Protein AF-A0A1G8FMH5-F1 (afdb_monomer)

Radius of gyration: 12.52 Å; Cα contacts (8 Å, |Δi|>4): 36; chains: 1; bounding box: 25×24×30 Å

Organism: Aneurinibacillus thermoaerophilus (NCBI:txid143495)

Solvent-accessible surface area (backbone atoms only — not comparable to full-atom values): 2458 Å² total; per-residue (Å²): 95,57,15,74,86,77,59,47,82,38,53,71,69,48,24,67,76,49,75,37,25,40,75,67,60,52,52,49,54,53,52,52,52,52,52,53,52,57,62,69,73,106

Sequence (42 aa):
MKCRDCGARITKKTAQKNIGKCNKCKKIDIKIAKEMKKVRSW

Foldseek 3Di:
DAAPPPRHDDDPVQCVVQVRHHPVVSVVVVVVVVVVVVVVVD

Structure (mmCIF, N/CA/C/O backbone):
data_AF-A0A1G8FMH5-F1
#
_entry.id   AF-A0A1G8FMH5-F1
#
loop_
_atom_site.group_PDB
_atom_site.id
_atom_site.type_symbol
_atom_site.label_atom_id
_atom_site.label_alt_id
_atom_site.label_comp_id
_atom_site.label_asym_id
_atom_site.label_entity_id
_atom_site.label_seq_id
_atom_site.pdbx_PDB_ins_code
_atom_site.Cartn_x
_atom_site.Cartn_y
_atom_site.Cartn_z
_atom_site.occupancy
_atom_site.B_iso_or_equiv
_atom_site.auth_seq_id
_atom_site.auth_comp_id
_atom_site.auth_asym_id
_atom_site.auth_atom_id
_atom_site.pdbx_PDB_model_num
ATOM 1 N N . MET A 1 1 ? -5.951 13.614 -10.226 1.00 90.44 1 MET A N 1
ATOM 2 C CA . MET A 1 1 ? -4.543 13.783 -9.792 1.00 90.44 1 MET A CA 1
ATOM 3 C C . MET A 1 1 ? -3.799 12.457 -9.927 1.00 90.44 1 MET A C 1
ATOM 5 O O . MET A 1 1 ? -4.446 11.465 -10.250 1.00 90.44 1 MET A O 1
ATOM 9 N N . LYS A 1 2 ? -2.473 12.428 -9.767 1.00 95.62 2 LYS A N 1
ATOM 10 C CA . LYS A 1 2 ? -1.656 11.208 -9.902 1.00 95.62 2 LYS A CA 1
ATOM 11 C C . LYS A 1 2 ? -1.114 10.766 -8.539 1.00 95.62 2 LYS A C 1
ATOM 13 O O . LYS A 1 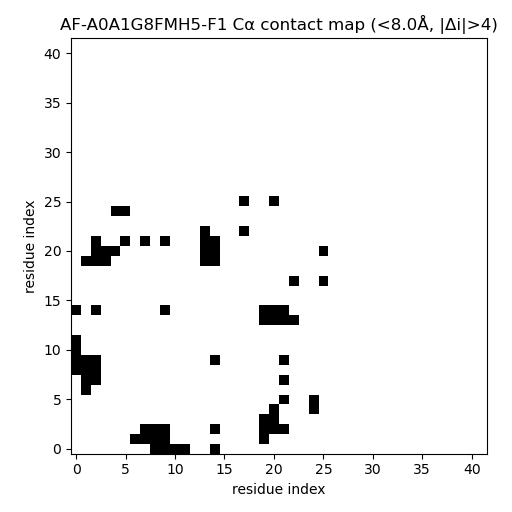2 ? -0.904 11.599 -7.664 1.00 95.62 2 LYS A O 1
ATOM 18 N N . CYS A 1 3 ? -0.942 9.460 -8.362 1.00 96.31 3 CYS A N 1
ATOM 19 C CA . CYS A 1 3 ? -0.278 8.862 -7.208 1.00 96.31 3 CYS A CA 1
ATOM 20 C C . CYS A 1 3 ? 1.193 9.279 -7.177 1.00 96.31 3 CYS A C 1
ATOM 22 O O . CYS A 1 3 ? 1.860 9.202 -8.207 1.00 96.31 3 CYS A O 1
ATOM 24 N N . ARG A 1 4 ? 1.698 9.657 -6.001 1.00 95.38 4 ARG A N 1
ATOM 25 C CA . ARG A 1 4 ? 3.085 10.102 -5.822 1.00 95.38 4 ARG A CA 1
ATOM 26 C C . ARG A 1 4 ? 4.124 9.008 -6.096 1.00 95.38 4 ARG A C 1
ATOM 28 O O . ARG A 1 4 ? 5.172 9.324 -6.634 1.00 95.38 4 ARG A O 1
ATOM 35 N N . ASP A 1 5 ? 3.816 7.750 -5.776 1.00 95.06 5 ASP A N 1
ATOM 36 C CA . ASP A 1 5 ? 4.788 6.651 -5.907 1.00 95.06 5 ASP A CA 1
ATOM 37 C C . ASP A 1 5 ? 4.761 5.994 -7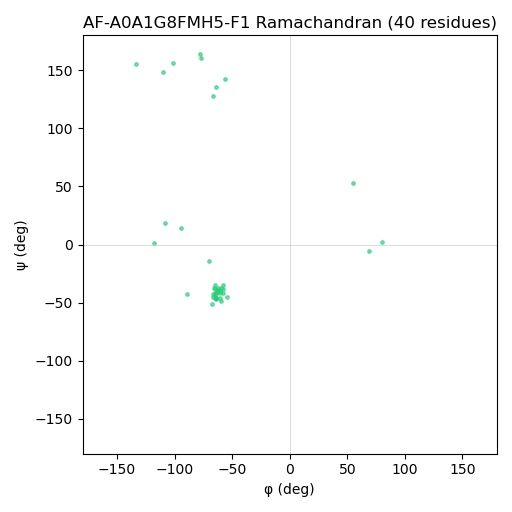.292 1.00 95.06 5 ASP A C 1
ATOM 39 O O . ASP A 1 5 ? 5.798 5.674 -7.852 1.00 95.06 5 ASP A O 1
ATOM 43 N N . CYS A 1 6 ? 3.568 5.754 -7.846 1.00 95.62 6 CYS A N 1
ATOM 44 C CA . CYS A 1 6 ? 3.416 4.953 -9.068 1.00 95.62 6 CYS A CA 1
ATOM 45 C C . CYS A 1 6 ? 2.821 5.712 -10.258 1.00 95.62 6 CYS A C 1
ATOM 47 O O . CYS A 1 6 ? 2.538 5.108 -11.287 1.00 95.62 6 CYS A O 1
ATOM 49 N N . GLY A 1 7 ? 2.523 7.006 -10.113 1.00 95.44 7 GLY A N 1
ATOM 50 C CA . GLY A 1 7 ? 1.958 7.833 -11.186 1.00 95.44 7 GLY A CA 1
ATOM 51 C C . GLY A 1 7 ? 0.516 7.497 -11.597 1.00 95.44 7 GLY A C 1
ATOM 52 O O . GLY A 1 7 ? -0.076 8.237 -12.384 1.00 95.44 7 GLY A O 1
ATOM 53 N N . ALA A 1 8 ? -0.082 6.433 -11.047 1.00 95.38 8 ALA A N 1
ATOM 54 C CA . ALA A 1 8 ? -1.444 6.011 -11.365 1.00 95.38 8 ALA A CA 1
ATOM 55 C C . ALA A 1 8 ? -2.460 7.135 -11.128 1.00 95.38 8 ALA A C 1
ATOM 57 O O . ALA A 1 8 ? -2.365 7.891 -10.156 1.00 95.38 8 ALA A O 1
ATOM 58 N N . ARG A 1 9 ? -3.473 7.232 -11.992 1.00 96.75 9 ARG A N 1
ATOM 59 C CA . ARG A 1 9 ? -4.542 8.225 -11.843 1.00 96.75 9 ARG A CA 1
ATOM 60 C C . ARG A 1 9 ? -5.364 7.915 -10.587 1.00 96.75 9 ARG A C 1
ATOM 62 O O . ARG A 1 9 ? -5.832 6.797 -10.405 1.00 96.75 9 ARG A O 1
ATOM 69 N N . ILE A 1 10 ? -5.543 8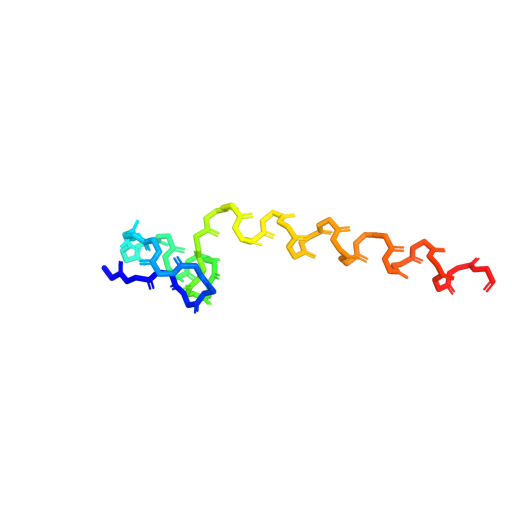.910 -9.724 1.00 96.56 10 ILE A N 1
ATOM 70 C CA . ILE A 1 10 ? -6.326 8.814 -8.488 1.00 96.56 10 ILE A CA 1
ATOM 71 C C . ILE A 1 10 ? -7.272 10.008 -8.337 1.00 96.56 10 ILE A C 1
ATOM 73 O O . ILE A 1 10 ? -7.047 11.100 -8.879 1.00 96.56 10 ILE A O 1
ATOM 77 N N . THR A 1 11 ? -8.341 9.795 -7.573 1.00 95.88 11 THR A N 1
ATOM 78 C CA . THR A 1 11 ? -9.304 10.845 -7.223 1.00 95.88 11 THR A CA 1
ATOM 79 C C . THR A 1 11 ? -8.757 11.756 -6.122 1.00 95.88 11 THR A C 1
ATOM 81 O O . THR A 1 11 ? -7.860 11.365 -5.368 1.00 95.88 11 THR A O 1
ATOM 84 N N . LYS A 1 12 ? -9.337 12.957 -5.988 1.00 94.31 12 LYS A N 1
ATOM 85 C CA . LYS A 1 12 ? -9.013 13.898 -4.901 1.00 94.31 12 LYS A CA 1
ATOM 86 C C . LYS A 1 12 ? -9.252 13.289 -3.520 1.00 94.31 12 LYS A C 1
ATOM 88 O O . LYS A 1 12 ? -8.388 13.379 -2.654 1.00 94.31 12 LYS A O 1
ATOM 93 N N . LYS A 1 13 ? -10.362 12.562 -3.363 1.00 95.75 13 LYS A N 1
ATOM 94 C CA . LYS A 1 13 ? -10.710 11.839 -2.133 1.00 95.75 13 LYS A CA 1
ATOM 95 C C . LYS A 1 13 ? -9.665 10.779 -1.774 1.00 95.75 13 LYS A C 1
ATOM 97 O O . LYS A 1 13 ? -9.227 10.711 -0.629 1.00 95.75 13 LYS A O 1
ATOM 102 N N . THR A 1 14 ? -9.231 9.973 -2.748 1.00 93.69 14 THR A N 1
ATOM 103 C CA . THR A 1 14 ? -8.188 8.954 -2.533 1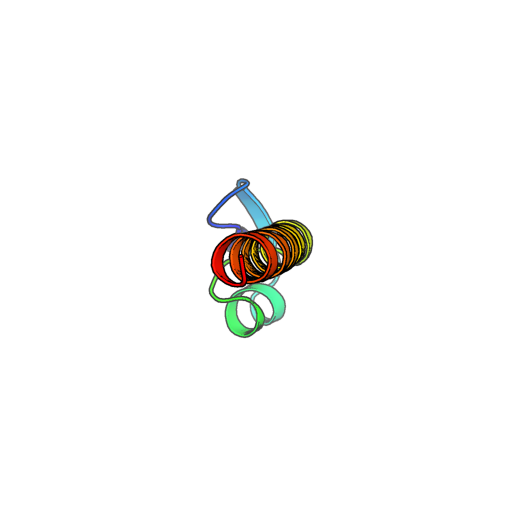.00 93.69 14 THR A CA 1
ATOM 104 C C . THR A 1 14 ? -6.856 9.593 -2.157 1.00 93.69 14 THR A C 1
ATOM 106 O O . THR A 1 14 ? -6.198 9.121 -1.235 1.00 93.69 14 THR A O 1
ATOM 109 N N . ALA A 1 15 ? -6.474 10.676 -2.833 1.00 92.88 15 ALA A N 1
ATOM 110 C CA . ALA A 1 15 ? -5.239 11.378 -2.527 1.00 92.88 15 ALA A CA 1
ATOM 111 C C . ALA A 1 15 ? -5.258 12.013 -1.131 1.00 92.88 15 ALA A C 1
ATOM 113 O O . ALA A 1 15 ? -4.274 11.890 -0.419 1.00 92.88 15 ALA A O 1
ATOM 114 N N . GLN A 1 16 ? -6.356 12.634 -0.695 1.00 94.50 16 GLN A N 1
ATOM 115 C CA . GLN A 1 16 ? -6.446 13.167 0.671 1.00 94.50 16 GLN A CA 1
ATOM 116 C C . GLN A 1 16 ? -6.386 12.046 1.715 1.00 94.50 16 GLN A C 1
ATOM 118 O O . GLN A 1 16 ? -5.604 12.124 2.657 1.00 94.50 16 GLN A O 1
ATOM 123 N N . LYS A 1 17 ? -7.141 10.960 1.506 1.00 94.81 17 LYS A N 1
ATOM 124 C CA . LYS A 1 17 ? -7.181 9.822 2.436 1.00 94.81 17 LYS A CA 1
ATOM 125 C C . LYS A 1 17 ? -5.827 9.118 2.586 1.00 94.81 17 LYS A C 1
ATOM 127 O O . LYS A 1 17 ? -5.470 8.699 3.681 1.00 94.81 17 LYS A O 1
ATOM 132 N N . ASN A 1 18 ? -5.086 8.966 1.491 1.00 94.56 18 ASN A N 1
ATOM 133 C CA . ASN A 1 18 ? -3.835 8.205 1.456 1.00 94.56 18 ASN A CA 1
ATOM 134 C C . ASN A 1 18 ? -2.591 9.093 1.312 1.00 94.56 18 ASN A C 1
ATOM 136 O O . ASN A 1 18 ? -1.541 8.592 0.911 1.00 94.56 18 ASN A O 1
ATOM 140 N N . ILE A 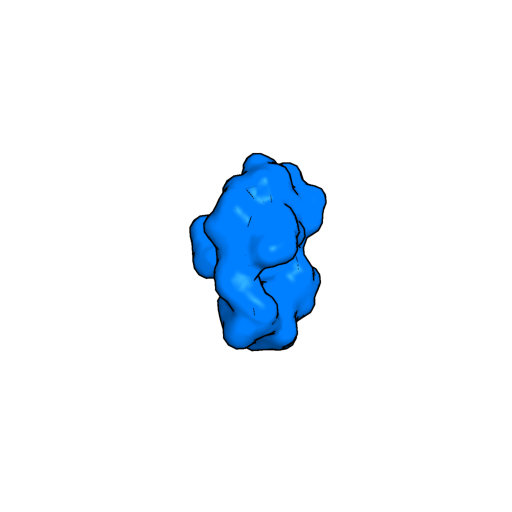1 19 ? -2.700 10.393 1.600 1.00 93.38 19 ILE A N 1
ATOM 141 C CA . ILE A 1 19 ? -1.575 11.343 1.585 1.00 93.38 19 ILE A CA 1
ATOM 142 C C . ILE A 1 19 ? -0.841 11.335 0.225 1.00 93.38 19 ILE A C 1
ATOM 144 O O . ILE A 1 19 ? 0.359 11.104 0.112 1.00 93.38 19 ILE A O 1
ATOM 148 N N . GLY A 1 20 ? -1.596 11.517 -0.856 1.00 93.56 20 GLY A N 1
ATOM 149 C CA . GLY A 1 20 ? -1.089 11.566 -2.228 1.00 93.56 20 GLY A CA 1
ATOM 150 C C . GLY A 1 20 ? -0.813 10.202 -2.868 1.00 93.56 20 GLY A C 1
ATOM 151 O O . GLY A 1 20 ? -0.368 10.158 -4.015 1.00 93.56 20 GLY A O 1
ATOM 152 N N . LYS A 1 21 ? -1.092 9.088 -2.182 1.00 95.75 21 LYS A N 1
ATOM 153 C CA . LYS A 1 21 ? -0.864 7.732 -2.706 1.00 95.75 21 L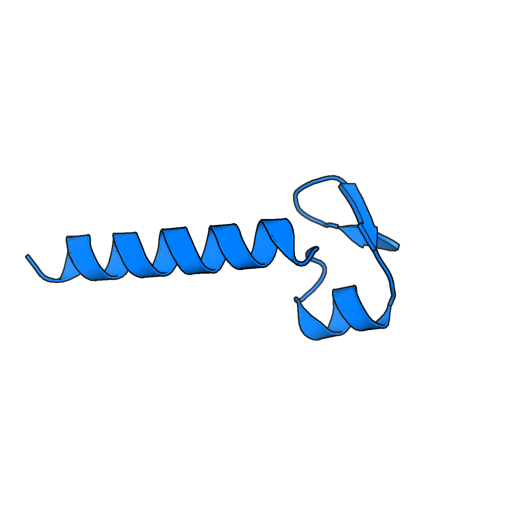YS A CA 1
ATOM 154 C C . LYS A 1 21 ? -2.146 7.061 -3.204 1.00 95.75 21 LYS A C 1
ATOM 156 O O . LYS A 1 21 ? -3.261 7.366 -2.782 1.00 95.75 21 LYS A O 1
ATOM 161 N N . CYS A 1 22 ? -2.008 6.097 -4.107 1.00 96.44 22 CYS A N 1
ATOM 162 C CA . CYS A 1 22 ? -3.106 5.204 -4.461 1.00 96.44 22 CYS A CA 1
ATOM 163 C C . CYS A 1 22 ? -3.288 4.128 -3.381 1.00 96.44 22 CYS A C 1
ATOM 165 O O . CYS A 1 22 ? -2.394 3.870 -2.572 1.00 96.44 22 CYS A O 1
ATOM 167 N N . ASN A 1 23 ? -4.441 3.456 -3.394 1.00 95.06 23 ASN A N 1
ATOM 168 C CA . ASN A 1 23 ? -4.734 2.388 -2.434 1.00 95.06 23 ASN A CA 1
ATOM 169 C C . ASN A 1 23 ? -3.696 1.252 -2.483 1.00 95.06 23 ASN A C 1
ATOM 171 O O . ASN A 1 23 ? -3.384 0.666 -1.450 1.00 95.06 23 ASN A O 1
ATOM 175 N N . LYS A 1 24 ? -3.155 0.938 -3.670 1.00 95.50 24 LYS A N 1
ATOM 176 C CA . LYS A 1 24 ? -2.178 -0.147 -3.847 1.00 95.50 24 LYS A CA 1
ATOM 177 C C . LYS A 1 24 ? -0.849 0.181 -3.162 1.00 95.50 24 LYS A C 1
ATOM 179 O O . LYS A 1 24 ? -0.396 -0.606 -2.340 1.00 95.50 24 LYS A O 1
ATOM 184 N N . CYS A 1 25 ? -0.280 1.358 -3.426 1.00 96.00 25 CYS A N 1
ATOM 185 C CA . CYS A 1 25 ? 0.963 1.810 -2.791 1.00 96.00 25 CYS A CA 1
ATOM 186 C C . CYS A 1 25 ? 0.814 1.917 -1.270 1.00 96.00 25 CYS A C 1
ATOM 188 O O . CYS A 1 25 ? 1.660 1.419 -0.537 1.00 96.00 25 CYS A O 1
ATOM 190 N N . LYS A 1 26 ? -0.322 2.438 -0.783 1.00 95.44 26 LYS A N 1
ATOM 191 C CA . LYS A 1 26 ? -0.576 2.520 0.661 1.00 95.44 26 LYS A CA 1
ATOM 192 C C . LYS A 1 26 ? -0.632 1.143 1.338 1.00 95.44 26 LYS A C 1
ATOM 194 O O . LYS A 1 26 ? -0.146 0.996 2.454 1.00 95.44 26 LYS A O 1
ATOM 199 N N . LYS A 1 27 ? -1.198 0.123 0.679 1.00 95.56 27 LYS A N 1
ATOM 200 C CA . LYS A 1 27 ? -1.190 -1.259 1.196 1.00 95.56 27 LYS A CA 1
ATOM 201 C C . LYS A 1 27 ? 0.222 -1.843 1.264 1.00 95.56 27 LYS A C 1
ATOM 203 O O . LYS A 1 27 ? 0.522 -2.562 2.214 1.00 95.56 27 LYS A O 1
ATOM 208 N N . ILE A 1 28 ? 1.071 -1.536 0.283 1.00 95.81 28 ILE A N 1
ATOM 209 C CA . ILE A 1 28 ? 2.474 -1.970 0.277 1.00 95.81 28 ILE A CA 1
ATOM 210 C C . ILE A 1 28 ? 3.219 -1.337 1.455 1.00 95.81 28 ILE A C 1
ATOM 212 O O . ILE A 1 28 ? 3.837 -2.076 2.215 1.00 95.81 28 ILE A O 1
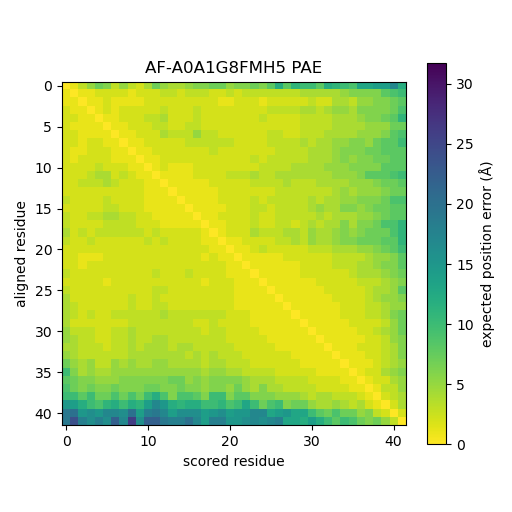ATOM 216 N N . ASP A 1 29 ? 3.065 -0.027 1.683 1.00 94.12 29 ASP A N 1
ATOM 217 C CA . ASP A 1 29 ? 3.660 0.656 2.845 1.00 94.12 29 ASP A CA 1
ATOM 218 C C . ASP A 1 29 ? 3.267 -0.021 4.168 1.00 94.12 29 ASP A C 1
ATOM 220 O O . ASP A 1 29 ? 4.114 -0.271 5.022 1.00 94.12 29 ASP A O 1
ATOM 224 N N . ILE A 1 30 ? 1.982 -0.362 4.333 1.00 94.50 30 ILE A N 1
ATOM 225 C CA . ILE A 1 30 ? 1.486 -1.047 5.538 1.00 94.50 30 ILE A CA 1
ATOM 226 C C . ILE A 1 30 ? 2.128 -2.432 5.682 1.00 94.50 30 ILE A C 1
ATOM 228 O O . ILE A 1 30 ? 2.499 -2.822 6.790 1.00 94.50 30 ILE A O 1
ATOM 232 N N . LYS A 1 31 ? 2.276 -3.178 4.580 1.00 96.06 31 LYS A N 1
ATOM 233 C CA . LYS A 1 31 ? 2.916 -4.499 4.599 1.00 96.06 31 LYS A CA 1
ATOM 234 C C . LYS A 1 31 ? 4.388 -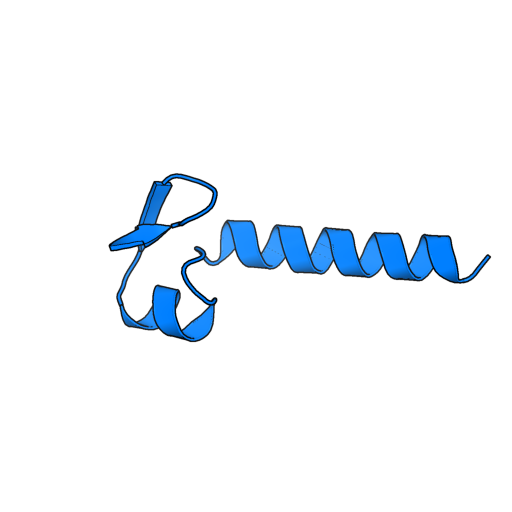4.386 4.997 1.00 96.06 31 LYS A C 1
ATOM 236 O O . LYS A 1 31 ? 4.815 -5.117 5.883 1.00 96.06 31 LYS A O 1
ATOM 241 N N . ILE A 1 32 ? 5.124 -3.441 4.411 1.00 94.56 32 ILE A N 1
ATOM 242 C CA . ILE A 1 32 ? 6.528 -3.177 4.755 1.00 94.56 32 ILE A CA 1
ATOM 243 C C . ILE A 1 32 ? 6.646 -2.796 6.233 1.00 94.56 32 ILE A C 1
ATOM 245 O O . ILE A 1 32 ? 7.437 -3.398 6.949 1.00 94.56 32 ILE A O 1
ATOM 249 N N . ALA A 1 33 ? 5.817 -1.871 6.726 1.00 93.56 33 ALA A N 1
ATOM 250 C CA . ALA A 1 33 ? 5.830 -1.468 8.132 1.00 93.56 33 ALA A CA 1
ATOM 251 C C . ALA A 1 33 ? 5.552 -2.643 9.089 1.00 93.56 33 ALA A C 1
ATOM 253 O O . ALA A 1 33 ? 6.166 -2.737 10.152 1.00 93.56 33 ALA A O 1
ATOM 254 N N . LYS A 1 34 ? 4.652 -3.559 8.708 1.00 94.69 34 LYS A N 1
ATOM 255 C CA . LYS A 1 34 ? 4.351 -4.765 9.490 1.00 94.69 34 LYS A CA 1
ATOM 256 C C . LYS A 1 34 ? 5.541 -5.724 9.541 1.00 94.69 34 LYS A C 1
ATOM 258 O O . LYS A 1 34 ? 5.854 -6.219 10.620 1.00 94.69 34 LYS A O 1
ATOM 263 N N . GLU A 1 35 ? 6.195 -5.975 8.410 1.00 94.44 35 GLU A N 1
ATOM 264 C CA . GLU A 1 35 ? 7.380 -6.841 8.363 1.00 94.44 35 GLU A CA 1
ATOM 265 C C . GLU A 1 35 ? 8.562 -6.205 9.111 1.00 94.44 35 GLU A C 1
ATOM 267 O O . GLU A 1 35 ? 9.178 -6.869 9.938 1.00 94.44 35 GLU A O 1
ATOM 272 N N . MET A 1 36 ? 8.797 -4.898 8.953 1.00 92.94 36 MET A N 1
ATOM 273 C CA . MET A 1 36 ? 9.816 -4.160 9.716 1.00 92.94 36 MET A CA 1
ATOM 274 C C . MET A 1 36 ? 9.586 -4.241 11.231 1.00 92.94 36 MET A C 1
ATOM 276 O O . MET A 1 36 ? 10.537 -4.388 11.996 1.00 92.94 36 MET A O 1
ATOM 280 N N . LYS A 1 37 ? 8.325 -4.187 1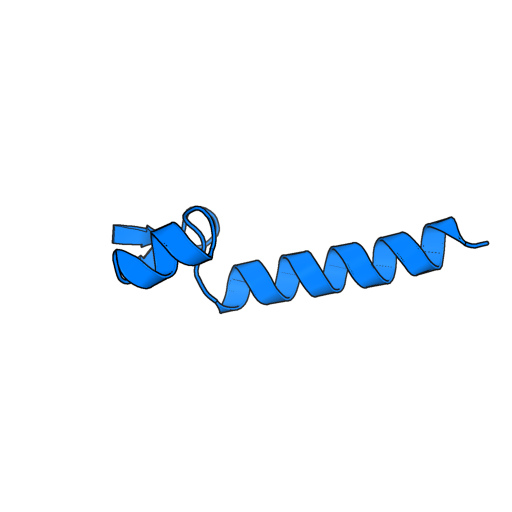1.688 1.00 90.56 37 LYS A N 1
ATOM 281 C CA . LYS A 1 37 ? 7.996 -4.354 13.110 1.00 90.56 37 LYS A CA 1
ATOM 282 C C . LYS A 1 37 ? 8.336 -5.757 13.619 1.00 90.56 37 LYS A C 1
ATOM 284 O O . LYS A 1 37 ? 8.807 -5.869 14.742 1.00 90.56 37 LYS A O 1
ATOM 289 N N . LYS A 1 38 ? 8.117 -6.804 12.814 1.00 85.56 38 LYS A N 1
ATOM 290 C CA . LYS A 1 38 ? 8.503 -8.176 13.186 1.00 85.56 38 LYS A CA 1
ATOM 291 C C . LYS A 1 38 ? 10.017 -8.311 13.321 1.00 85.56 38 LYS A C 1
ATOM 293 O O . LYS A 1 38 ? 10.468 -8.857 14.317 1.00 85.56 38 LYS A O 1
ATOM 298 N N . VAL A 1 39 ? 10.774 -7.777 12.358 1.00 86.94 39 VAL A N 1
ATOM 299 C CA . VAL A 1 39 ? 12.248 -7.804 12.381 1.00 86.94 39 VAL A CA 1
ATOM 300 C C . VAL A 1 39 ? 12.794 -7.077 13.610 1.00 86.94 39 VAL A C 1
ATOM 302 O O . VAL A 1 39 ? 13.725 -7.555 14.236 1.00 86.94 39 VAL A O 1
ATOM 305 N N . ARG A 1 40 ? 12.191 -5.946 13.996 1.00 78.00 40 ARG A N 1
ATOM 306 C CA . ARG A 1 40 ? 12.614 -5.167 15.172 1.00 78.00 40 ARG A CA 1
ATOM 307 C C . ARG A 1 40 ? 12.316 -5.845 16.522 1.00 78.00 40 ARG A C 1
ATOM 309 O O . ARG A 1 40 ? 12.804 -5.376 17.542 1.00 78.00 40 ARG A O 1
ATOM 316 N N . SER A 1 41 ? 11.478 -6.879 16.556 1.00 69.88 41 SER A N 1
ATOM 317 C CA . SER A 1 41 ? 11.087 -7.580 17.788 1.00 69.88 41 SER A CA 1
ATOM 318 C C . SER A 1 41 ? 11.937 -8.823 18.096 1.00 69.88 41 SER A C 1
ATOM 320 O O . SER A 1 41 ? 11.519 -9.614 18.940 1.00 69.88 41 SER A O 1
ATOM 322 N N . TRP A 1 42 ? 13.082 -9.000 17.430 1.00 51.81 42 TRP A N 1
ATOM 323 C CA . TRP A 1 42 ? 14.082 -10.046 17.680 1.00 51.81 42 TRP A CA 1
ATOM 324 C C . TRP A 1 42 ? 15.406 -9.436 18.137 1.00 51.81 42 TRP A C 1
ATOM 326 O O . TRP A 1 42 ? 15.716 -8.311 17.680 1.00 51.81 42 TRP A O 1
#

Secondary structure (DSSP, 8-state):
-B-TTT--B--HHHHHHTTT--HHHHHHHHHHHHHHHHHTT-

Mean predicted aligned error: 3.74 Å

pLDDT: mean 92.36, std 8.05, range [51.81, 96.75]